Protein AF-A0A7X0T5M2-F1 (afdb_monomer_lite)

Structure (mmCIF, N/CA/C/O backbone):
data_AF-A0A7X0T5M2-F1
#
_entry.id   AF-A0A7X0T5M2-F1
#
loop_
_atom_site.group_PDB
_atom_site.id
_atom_site.type_symbol
_atom_site.label_atom_id
_atom_site.label_alt_id
_atom_site.label_comp_id
_atom_site.label_asym_id
_atom_site.label_entity_id
_atom_site.label_seq_id
_atom_site.pdbx_PDB_ins_code
_atom_site.Cartn_x
_atom_site.Cartn_y
_atom_site.Cartn_z
_atom_site.occupancy
_atom_site.B_iso_or_equiv
_atom_site.auth_seq_id
_atom_site.auth_comp_id
_atom_site.auth_asym_id
_atom_site.auth_atom_id
_atom_site.pdbx_PDB_model_num
ATOM 1 N N . MET A 1 1 ? 13.198 8.003 -10.170 1.00 82.25 1 MET A N 1
ATOM 2 C CA . MET A 1 1 ? 12.114 7.585 -11.098 1.00 82.25 1 MET A CA 1
ATOM 3 C C . MET A 1 1 ? 11.111 8.724 -11.307 1.00 82.25 1 MET A C 1
ATOM 5 O O . MET A 1 1 ? 10.925 9.528 -10.402 1.00 82.25 1 MET A O 1
ATOM 9 N N . ASP A 1 2 ? 10.481 8.811 -12.483 1.00 87.62 2 ASP A N 1
ATOM 10 C CA . ASP A 1 2 ? 9.404 9.772 -12.764 1.00 87.62 2 ASP A CA 1
ATOM 11 C C . ASP A 1 2 ? 8.074 9.308 -12.138 1.00 87.62 2 ASP A C 1
ATOM 13 O O . ASP A 1 2 ? 7.526 8.271 -12.514 1.00 87.62 2 ASP A O 1
ATOM 17 N N . ILE A 1 3 ? 7.550 10.079 -11.180 1.00 90.00 3 ILE A N 1
ATOM 18 C CA . ILE A 1 3 ? 6.297 9.764 -10.478 1.00 90.00 3 ILE A CA 1
ATOM 19 C C . ILE A 1 3 ? 5.070 9.809 -11.398 1.00 90.00 3 ILE A C 1
ATOM 21 O O . ILE A 1 3 ? 4.062 9.176 -11.088 1.00 90.00 3 ILE A O 1
ATOM 25 N N . THR A 1 4 ? 5.141 10.501 -12.542 1.00 92.06 4 THR A N 1
ATOM 26 C CA . THR A 1 4 ? 4.019 10.583 -13.491 1.00 92.06 4 THR A CA 1
ATOM 27 C C . THR A 1 4 ? 3.678 9.219 -14.096 1.00 92.06 4 THR A C 1
ATOM 29 O O . THR A 1 4 ? 2.508 8.937 -14.356 1.00 92.06 4 THR A O 1
ATOM 32 N N . LYS A 1 5 ? 4.659 8.301 -14.191 1.00 94.19 5 LYS A N 1
ATOM 33 C CA . LYS A 1 5 ? 4.420 6.900 -14.584 1.00 94.19 5 LYS A CA 1
ATOM 34 C C . LYS A 1 5 ? 3.410 6.200 -13.654 1.00 94.19 5 LYS A C 1
ATOM 36 O O . LYS A 1 5 ? 2.708 5.294 -14.088 1.00 94.19 5 LYS A O 1
ATOM 41 N N . PHE A 1 6 ? 3.275 6.648 -12.402 1.00 97.12 6 PHE A N 1
ATOM 42 C CA . PHE A 1 6 ? 2.354 6.083 -11.411 1.00 97.12 6 PHE A CA 1
ATOM 43 C C . PHE A 1 6 ? 0.982 6.771 -11.355 1.00 97.12 6 PHE A C 1
ATOM 45 O O . PHE A 1 6 ? 0.169 6.401 -10.512 1.00 97.12 6 PHE A O 1
ATOM 52 N N . GLU A 1 7 ? 0.669 7.749 -12.211 1.00 95.69 7 GLU A N 1
ATOM 53 C CA . GLU A 1 7 ? -0.589 8.512 -12.117 1.00 95.69 7 GLU A CA 1
ATOM 54 C C . GLU A 1 7 ? -1.838 7.628 -12.173 1.00 95.69 7 GLU A C 1
ATOM 56 O O . GLU A 1 7 ? -2.706 7.730 -11.304 1.00 95.69 7 GLU A O 1
ATOM 61 N N . LYS A 1 8 ? -1.905 6.710 -13.145 1.00 95.56 8 LYS A N 1
ATOM 62 C CA . LYS A 1 8 ? -3.027 5.769 -13.286 1.00 95.56 8 LYS A CA 1
ATOM 63 C C . LYS A 1 8 ? -3.145 4.855 -12.063 1.00 95.56 8 LYS A C 1
ATOM 65 O O . LYS A 1 8 ? -4.248 4.648 -11.563 1.00 95.56 8 LYS A O 1
ATOM 70 N N . PHE A 1 9 ? -2.021 4.339 -11.566 1.00 97.69 9 PHE A N 1
ATOM 71 C CA . PHE A 1 9 ? -1.984 3.515 -10.356 1.00 97.69 9 PHE A CA 1
ATOM 72 C C . PHE A 1 9 ? -2.459 4.311 -9.128 1.00 97.69 9 PHE A C 1
ATOM 74 O O . PHE A 1 9 ? -3.344 3.868 -8.403 1.00 97.69 9 PHE A O 1
ATOM 81 N N . SER A 1 10 ? -1.953 5.533 -8.947 1.00 98.00 10 SER A N 1
ATOM 82 C CA . SER A 1 10 ? -2.340 6.448 -7.869 1.00 98.00 10 SER A CA 1
ATOM 83 C C . SER A 1 10 ? -3.834 6.774 -7.906 1.00 98.00 10 SER A C 1
ATOM 85 O O . SER A 1 10 ? -4.499 6.716 -6.876 1.00 98.00 10 SER A O 1
ATOM 87 N N . GLN A 1 11 ? -4.386 7.049 -9.090 1.00 97.69 11 GLN A N 1
ATOM 88 C CA . GLN A 1 11 ? -5.814 7.305 -9.267 1.00 97.69 11 GLN A CA 1
ATOM 89 C C . GLN A 1 11 ? -6.663 6.101 -8.844 1.00 97.69 11 GLN A C 1
ATOM 91 O O . GLN A 1 11 ? -7.661 6.271 -8.144 1.00 97.69 11 GLN A O 1
ATOM 96 N N . GLN A 1 12 ? -6.268 4.889 -9.239 1.00 97.75 12 GLN A N 1
ATOM 97 C CA . GLN A 1 12 ? -6.993 3.689 -8.835 1.00 97.75 12 GLN A CA 1
ATOM 98 C C . GLN A 1 12 ? -6.875 3.423 -7.330 1.00 97.75 12 GLN A C 1
ATOM 100 O O . GLN A 1 12 ? -7.871 3.077 -6.697 1.00 97.75 12 GLN A O 1
ATOM 105 N N . CYS A 1 13 ? -5.708 3.645 -6.724 1.00 98.12 13 CYS A N 1
ATOM 106 C CA . CYS A 1 13 ? -5.570 3.591 -5.270 1.00 98.12 13 CYS A CA 1
ATOM 107 C C . CYS A 1 13 ? -6.532 4.569 -4.584 1.00 98.12 13 CYS A C 1
ATOM 109 O O . CYS A 1 13 ? -7.272 4.156 -3.698 1.00 98.12 13 CYS A O 1
ATOM 111 N N . SER A 1 14 ? -6.602 5.822 -5.034 1.00 97.50 14 SER A N 1
ATOM 112 C CA . SER A 1 14 ? -7.493 6.833 -4.451 1.00 97.50 14 SER A CA 1
ATOM 113 C C . SER A 1 14 ? -8.970 6.411 -4.516 1.00 97.50 14 SER A C 1
ATOM 115 O O . SER A 1 14 ? -9.724 6.590 -3.559 1.00 97.50 14 SER A O 1
ATOM 117 N N . GLU A 1 15 ? -9.384 5.781 -5.620 1.00 97.81 15 GLU A N 1
ATOM 118 C CA . GLU A 1 15 ? -10.769 5.348 -5.834 1.00 97.81 15 GLU A CA 1
ATOM 119 C C . GLU A 1 15 ? -11.147 4.071 -5.058 1.00 97.81 15 GLU A C 1
ATOM 121 O O . GLU A 1 15 ? -12.255 3.972 -4.513 1.00 97.81 15 GLU A O 1
ATOM 126 N N . TYR A 1 16 ? -10.257 3.075 -5.024 1.00 98.25 16 TYR A N 1
ATOM 127 C CA . TYR A 1 16 ? -10.595 1.719 -4.576 1.00 98.25 16 TYR A CA 1
ATOM 128 C C . TYR A 1 16 ? -10.013 1.348 -3.212 1.00 98.25 16 TYR A C 1
ATOM 130 O O . TYR A 1 16 ? -10.634 0.556 -2.498 1.00 98.25 16 TYR A O 1
ATOM 138 N N . LEU A 1 17 ? -8.883 1.936 -2.804 1.00 98.12 17 LEU A N 1
ATOM 139 C CA . LEU A 1 17 ? -8.235 1.598 -1.536 1.00 98.12 17 LEU A CA 1
ATOM 140 C C . LEU A 1 17 ? -9.152 1.805 -0.322 1.00 98.12 17 LEU A C 1
ATOM 142 O O . LEU A 1 17 ? -9.239 0.877 0.481 1.00 98.12 17 LEU A O 1
ATOM 146 N N . PRO A 1 18 ? -9.905 2.919 -0.183 1.00 98.12 18 PRO A N 1
ATOM 147 C CA . PRO A 1 18 ? -10.787 3.099 0.970 1.00 98.12 18 PRO A CA 1
ATOM 148 C C . PRO A 1 18 ? -11.804 1.962 1.138 1.00 98.12 18 PRO A C 1
ATOM 150 O O . PRO A 1 18 ? -12.103 1.566 2.260 1.00 98.12 18 PRO A O 1
ATOM 153 N N . LYS A 1 19 ? -12.302 1.395 0.030 1.00 97.62 19 LYS A N 1
ATOM 154 C CA . LYS A 1 19 ? -13.272 0.290 0.059 1.00 97.62 19 LYS A CA 1
ATOM 155 C C . LYS A 1 19 ? -12.639 -1.034 0.479 1.00 97.62 19 LYS A C 1
ATOM 157 O O . LYS A 1 19 ? -13.310 -1.834 1.120 1.00 97.62 19 LYS A O 1
ATOM 162 N N . GLU A 1 20 ? -11.382 -1.292 0.122 1.00 97.88 20 GLU A N 1
ATOM 163 C CA . GLU A 1 20 ? -10.685 -2.494 0.600 1.00 97.88 20 GLU A CA 1
ATOM 164 C C . GLU A 1 20 ? -10.289 -2.364 2.070 1.00 97.88 20 GLU A C 1
ATOM 166 O O . GLU A 1 20 ? -10.498 -3.302 2.837 1.00 97.88 20 GLU A O 1
ATOM 171 N N . ILE A 1 21 ? -9.814 -1.186 2.491 1.00 98.06 21 ILE A N 1
ATOM 172 C CA . ILE A 1 21 ? -9.546 -0.910 3.908 1.00 98.06 21 ILE A CA 1
ATOM 173 C C . ILE A 1 21 ? -10.830 -1.051 4.728 1.00 98.06 21 ILE A C 1
ATOM 175 O O . ILE A 1 21 ? -10.809 -1.674 5.781 1.00 98.06 21 ILE A O 1
ATOM 179 N N . GLU A 1 22 ? -11.968 -0.565 4.230 1.00 97.75 22 GLU A N 1
ATOM 180 C CA . GLU A 1 22 ? -13.261 -0.741 4.894 1.00 97.75 22 GLU A CA 1
ATOM 181 C C . GLU A 1 22 ? -13.603 -2.213 5.172 1.00 97.75 22 GLU A C 1
ATOM 183 O O . GLU A 1 22 ? -14.091 -2.526 6.258 1.00 97.75 22 GLU A O 1
ATOM 188 N N . LYS A 1 23 ? -13.334 -3.124 4.228 1.00 97.62 23 LYS A N 1
ATOM 189 C CA . LYS A 1 23 ? -13.567 -4.563 4.440 1.00 97.62 23 LYS A CA 1
ATOM 190 C C . LYS A 1 23 ? -12.691 -5.098 5.570 1.00 97.62 23 LYS A C 1
ATOM 192 O O . LYS A 1 23 ? -13.206 -5.763 6.462 1.00 97.62 23 LYS A O 1
ATOM 197 N N . ILE A 1 24 ? -11.405 -4.742 5.562 1.00 97.88 24 ILE A N 1
ATOM 198 C CA . ILE A 1 24 ? -10.445 -5.146 6.598 1.00 97.88 24 ILE A CA 1
ATOM 199 C C . ILE A 1 24 ? -10.885 -4.624 7.974 1.00 97.88 24 ILE A C 1
ATOM 201 O O . ILE A 1 24 ? -10.925 -5.380 8.941 1.00 97.88 24 ILE A O 1
ATOM 205 N N . LEU A 1 25 ? -11.283 -3.352 8.064 1.00 97.25 25 LEU A N 1
ATOM 206 C CA . LEU A 1 25 ? -11.746 -2.746 9.316 1.00 97.25 25 LEU A CA 1
ATOM 207 C C . LEU A 1 25 ? -13.047 -3.369 9.827 1.00 97.25 25 LEU A C 1
ATOM 209 O O . LEU A 1 25 ? -13.220 -3.524 11.033 1.00 97.25 25 LEU A O 1
ATOM 213 N N . ASN A 1 26 ? -13.964 -3.738 8.932 1.00 96.69 26 ASN A N 1
ATOM 214 C CA . ASN A 1 26 ? -15.186 -4.431 9.319 1.00 96.69 26 ASN A CA 1
ATOM 215 C C . ASN A 1 26 ? -14.900 -5.820 9.910 1.00 96.69 26 ASN A C 1
ATOM 217 O O . ASN A 1 26 ? -15.564 -6.212 10.872 1.00 96.69 26 ASN A O 1
ATOM 221 N N . ASP A 1 27 ? -13.922 -6.539 9.360 1.00 95.38 27 ASP A N 1
ATOM 222 C CA . ASP A 1 27 ? -13.486 -7.836 9.885 1.00 95.38 27 ASP A CA 1
ATOM 223 C C . ASP A 1 27 ? -12.752 -7.681 11.229 1.00 95.38 27 ASP A C 1
ATOM 225 O O . ASP A 1 27 ? -12.909 -8.516 12.11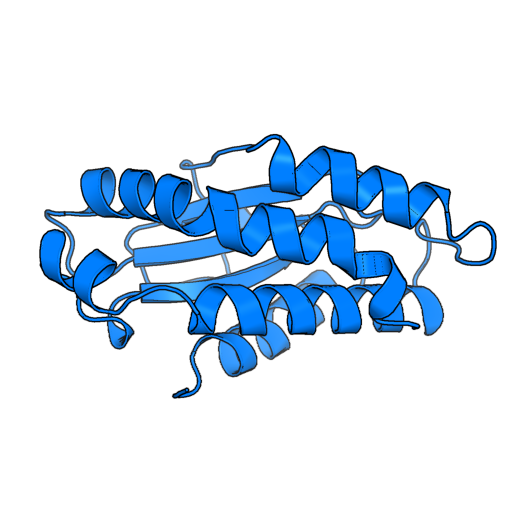7 1.00 95.38 27 ASP A O 1
ATOM 229 N N . ALA A 1 28 ? -12.031 -6.570 11.414 1.00 94.88 28 ALA A N 1
ATOM 230 C CA . ALA A 1 28 ? -11.286 -6.238 12.628 1.00 94.88 28 ALA A CA 1
ATOM 231 C C . ALA A 1 28 ? -12.092 -5.463 13.692 1.00 94.88 28 ALA A C 1
ATOM 233 O O . ALA A 1 28 ? -11.531 -5.082 14.709 1.00 94.88 28 ALA A O 1
ATOM 234 N N . LYS A 1 29 ? -13.386 -5.180 13.496 1.00 92.62 29 LYS A N 1
ATOM 235 C CA . LYS A 1 29 ? -14.154 -4.202 14.311 1.00 92.62 29 LYS A CA 1
ATOM 236 C C . LYS A 1 29 ? -14.215 -4.469 15.825 1.00 92.62 29 LYS A C 1
ATOM 238 O O . LYS A 1 29 ? -14.546 -3.565 16.589 1.00 92.62 29 LYS A O 1
ATOM 243 N N . ASP A 1 30 ? -13.975 -5.711 16.243 1.00 94.44 30 ASP A N 1
ATOM 244 C CA . ASP A 1 30 ? -13.972 -6.130 17.651 1.00 94.44 30 ASP A CA 1
ATOM 245 C C . ASP A 1 30 ? -12.548 -6.142 18.254 1.00 94.44 30 ASP A C 1
ATOM 247 O O . ASP A 1 30 ? -12.366 -6.410 19.444 1.00 94.44 30 ASP A O 1
ATOM 251 N N . GLU A 1 31 ? -11.540 -5.814 17.444 1.00 95.75 31 GLU A N 1
ATOM 252 C CA . GLU A 1 31 ? -10.129 -5.753 17.810 1.00 95.75 31 GLU A CA 1
ATOM 253 C C . GLU A 1 31 ? -9.714 -4.341 18.233 1.00 95.75 31 GLU A C 1
ATOM 255 O O . GLU A 1 31 ? -10.357 -3.339 17.928 1.00 95.75 31 GLU A O 1
ATOM 260 N N . LYS A 1 32 ? -8.606 -4.248 18.975 1.00 93.00 32 LYS A N 1
ATOM 261 C CA . LYS A 1 32 ? -8.079 -2.958 19.462 1.00 93.00 32 LYS A CA 1
ATOM 262 C C . LYS A 1 32 ? -7.101 -2.303 18.500 1.00 93.00 32 LYS A C 1
ATOM 264 O O . LYS A 1 32 ? -6.884 -1.099 18.577 1.00 93.00 32 LYS A O 1
ATOM 269 N N . THR A 1 33 ? -6.455 -3.107 17.670 1.00 95.19 33 THR A N 1
ATOM 270 C CA . THR A 1 33 ? -5.401 -2.689 16.752 1.00 95.19 33 THR A CA 1
ATOM 271 C C . THR A 1 33 ? -5.493 -3.508 15.480 1.00 95.19 33 THR A C 1
ATOM 273 O O . THR A 1 33 ? -5.986 -4.633 15.501 1.00 95.19 33 THR A O 1
ATOM 276 N N . CYS A 1 34 ? -4.999 -2.953 14.382 1.00 96.75 34 CYS A N 1
ATOM 277 C CA . CYS A 1 34 ? -4.877 -3.670 13.121 1.00 96.75 34 CYS A CA 1
ATOM 278 C C . CYS A 1 34 ? -3.609 -3.200 12.415 1.00 96.75 34 CYS A C 1
ATOM 280 O O . CYS A 1 34 ? -3.363 -1.998 12.331 1.00 96.75 34 CYS A O 1
ATOM 282 N N . ALA A 1 35 ? -2.814 -4.118 11.885 1.00 97.81 35 ALA A N 1
ATOM 283 C CA . ALA A 1 35 ? -1.728 -3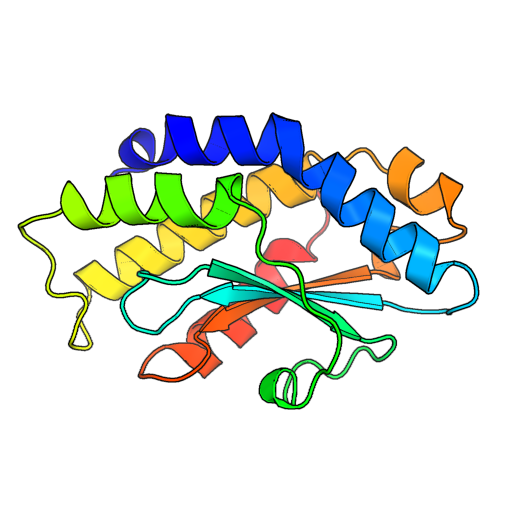.786 10.978 1.00 97.81 35 ALA A CA 1
ATOM 284 C C . ALA A 1 35 ? -2.108 -4.194 9.555 1.00 97.81 35 ALA A C 1
ATOM 286 O O . ALA A 1 35 ? -2.631 -5.283 9.353 1.00 97.81 35 ALA A O 1
ATOM 287 N N . ILE A 1 36 ? -1.873 -3.318 8.578 1.00 98.38 36 ILE A N 1
ATOM 288 C CA . ILE A 1 36 ? -2.219 -3.527 7.168 1.00 98.38 36 ILE A CA 1
ATOM 289 C C . ILE A 1 36 ? -0.958 -3.338 6.323 1.00 98.38 36 ILE A C 1
ATOM 291 O O . ILE A 1 36 ? -0.394 -2.244 6.247 1.00 98.38 36 ILE A O 1
ATOM 295 N N . GLY A 1 37 ? -0.529 -4.423 5.689 1.00 98.12 37 GLY A N 1
ATOM 296 C CA . GLY A 1 37 ? 0.653 -4.500 4.846 1.00 98.12 37 GLY A CA 1
ATOM 297 C C . GLY A 1 37 ? 0.312 -4.478 3.364 1.00 98.12 37 GLY A C 1
ATOM 298 O O . GLY A 1 37 ? -0.551 -5.224 2.909 1.00 98.12 37 GLY A O 1
ATOM 299 N N . PHE A 1 38 ? 1.034 -3.666 2.603 1.00 98.50 38 PHE A N 1
ATOM 300 C CA . PHE A 1 38 ? 1.065 -3.677 1.145 1.00 98.50 38 PHE A CA 1
ATOM 301 C C . PHE A 1 38 ? 2.270 -4.512 0.701 1.00 98.50 38 PHE A C 1
ATOM 303 O O . PHE A 1 38 ? 3.408 -4.047 0.769 1.00 98.50 38 PHE A O 1
ATOM 310 N N . ILE A 1 39 ? 2.037 -5.751 0.271 1.00 98.00 39 ILE A N 1
ATOM 311 C CA . ILE A 1 39 ? 3.100 -6.730 0.033 1.00 98.00 39 ILE A CA 1
ATOM 312 C C . ILE A 1 39 ? 3.260 -7.007 -1.455 1.00 98.00 39 ILE A C 1
ATOM 314 O O . ILE A 1 39 ? 2.343 -7.512 -2.104 1.00 98.00 39 ILE A O 1
ATOM 318 N N . THR A 1 40 ? 4.434 -6.689 -1.992 1.00 97.19 40 THR A N 1
ATOM 319 C CA . THR A 1 40 ? 4.783 -6.951 -3.392 1.00 97.19 40 THR A CA 1
ATOM 320 C C . THR A 1 40 ? 5.754 -8.123 -3.520 1.00 97.19 40 THR A C 1
ATOM 322 O O . THR A 1 40 ? 6.414 -8.483 -2.550 1.00 97.19 40 THR A O 1
ATOM 325 N N . THR A 1 41 ? 5.846 -8.762 -4.682 1.00 96.06 41 THR A N 1
ATOM 326 C CA . THR A 1 41 ? 6.966 -9.673 -4.968 1.00 96.06 41 THR A CA 1
ATOM 327 C C . THR A 1 41 ? 8.247 -8.871 -5.190 1.00 96.06 41 THR A C 1
ATOM 329 O O . THR A 1 41 ? 8.194 -7.680 -5.488 1.00 96.06 41 THR A O 1
ATOM 332 N N . ASP A 1 42 ? 9.411 -9.508 -5.059 1.00 94.00 42 ASP A N 1
ATOM 333 C CA . ASP A 1 42 ? 10.702 -8.829 -5.256 1.00 94.00 42 ASP A CA 1
ATOM 334 C C . ASP A 1 42 ? 10.836 -8.158 -6.642 1.00 94.00 42 ASP A C 1
ATOM 336 O O . ASP A 1 42 ? 11.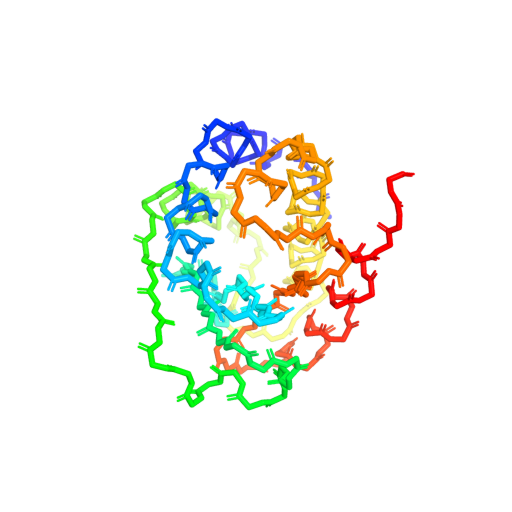469 -7.114 -6.770 1.00 94.00 42 ASP A O 1
ATOM 340 N N . ASP A 1 43 ? 10.193 -8.713 -7.667 1.00 94.62 43 ASP A N 1
ATOM 341 C CA . ASP A 1 43 ? 10.182 -8.217 -9.048 1.00 94.62 43 ASP A CA 1
ATOM 342 C C . ASP A 1 43 ? 8.978 -7.315 -9.387 1.00 94.62 43 ASP A C 1
ATOM 344 O O . ASP A 1 43 ? 8.823 -6.906 -10.535 1.00 94.62 43 ASP A O 1
ATOM 348 N N . PHE A 1 44 ? 8.122 -7.000 -8.408 1.00 95.69 44 PHE A N 1
ATOM 349 C CA . PHE A 1 44 ? 6.889 -6.218 -8.562 1.00 95.69 44 PHE A CA 1
ATOM 350 C C . PHE A 1 44 ? 5.799 -6.834 -9.471 1.00 95.69 44 PHE A C 1
ATOM 352 O O . PHE A 1 44 ? 4.792 -6.180 -9.750 1.00 95.69 44 PHE A O 1
ATOM 359 N N . TYR A 1 45 ? 5.917 -8.114 -9.855 1.00 94.75 45 TYR A N 1
ATOM 360 C CA . TYR A 1 45 ? 4.885 -8.881 -10.581 1.00 94.75 45 TYR A CA 1
ATOM 361 C C . TYR A 1 45 ? 3.836 -9.546 -9.675 1.00 94.75 45 TYR A C 1
ATOM 363 O O . TYR A 1 45 ? 3.079 -10.426 -10.093 1.00 94.75 45 TYR A O 1
ATOM 371 N N . GLY A 1 46 ? 3.739 -9.108 -8.429 1.00 95.12 46 GLY A N 1
ATOM 372 C CA . GLY A 1 46 ? 2.669 -9.448 -7.512 1.00 95.12 46 GLY A CA 1
ATOM 373 C C . GLY A 1 46 ? 2.475 -8.305 -6.537 1.00 95.12 46 GLY A C 1
ATOM 374 O O . GLY A 1 46 ? 3.445 -7.676 -6.113 1.00 95.12 46 GLY A O 1
ATOM 375 N N . PHE A 1 47 ? 1.222 -8.010 -6.191 1.00 97.50 47 PHE A N 1
ATOM 376 C CA . PHE A 1 47 ? 0.923 -6.997 -5.189 1.00 97.50 47 PHE A CA 1
ATOM 377 C C . PHE A 1 47 ? -0.408 -7.278 -4.492 1.00 97.50 47 PHE A C 1
ATOM 379 O O . PHE A 1 47 ? -1.442 -7.425 -5.146 1.00 97.50 47 PHE A O 1
ATOM 386 N N . TYR A 1 48 ? -0.382 -7.384 -3.166 1.00 97.44 48 TYR A N 1
ATOM 387 C CA . TYR A 1 48 ? -1.544 -7.730 -2.357 1.00 97.44 48 TYR A CA 1
ATOM 388 C C . TYR A 1 48 ? -1.541 -7.007 -1.006 1.00 97.44 48 TYR A C 1
ATOM 390 O O . TYR A 1 48 ? -0.542 -6.430 -0.585 1.00 97.44 48 TYR A O 1
ATOM 398 N N . LEU A 1 49 ? -2.690 -7.031 -0.337 1.00 98.25 49 LEU A N 1
ATOM 399 C CA . LEU A 1 49 ? -2.857 -6.592 1.041 1.00 98.25 49 LEU A CA 1
ATOM 400 C C . LEU A 1 49 ? -2.774 -7.798 1.973 1.00 98.25 49 LEU A C 1
ATOM 402 O O . LEU A 1 49 ? -3.369 -8.833 1.681 1.00 98.25 49 LEU A O 1
ATOM 406 N N . ALA A 1 50 ? -2.106 -7.641 3.106 1.00 97.56 50 ALA A N 1
ATOM 407 C CA . ALA A 1 50 ? -2.117 -8.581 4.223 1.00 97.56 50 ALA A CA 1
ATOM 408 C C . ALA A 1 50 ? -2.472 -7.834 5.509 1.00 97.56 50 ALA A C 1
ATOM 410 O O . ALA A 1 50 ? -2.187 -6.641 5.619 1.00 97.56 50 ALA A O 1
ATOM 411 N N . TRP A 1 51 ? -3.090 -8.501 6.481 1.00 98.00 51 TRP A N 1
ATOM 412 C CA . TRP A 1 51 ? -3.341 -7.876 7.780 1.00 98.00 51 TRP A CA 1
ATOM 413 C C . TRP A 1 51 ? -3.352 -8.867 8.936 1.00 98.00 51 TRP A C 1
ATOM 415 O O . TRP A 1 51 ? -3.632 -10.058 8.776 1.00 98.00 51 TRP A O 1
ATOM 425 N N . ASP A 1 52 ? -3.099 -8.330 10.119 1.00 97.12 52 ASP A N 1
ATOM 426 C CA . ASP A 1 52 ? -3.246 -9.016 11.393 1.00 97.12 52 ASP A CA 1
ATOM 427 C C . ASP A 1 52 ? -3.726 -8.026 12.463 1.00 97.12 52 ASP A C 1
ATOM 429 O O . ASP A 1 52 ? -3.731 -6.808 12.263 1.00 97.12 52 ASP A O 1
ATOM 433 N N . TYR A 1 53 ? -4.166 -8.555 13.599 1.00 94.94 53 TYR A N 1
ATOM 434 C CA . TYR A 1 53 ? -4.695 -7.762 14.708 1.00 94.94 53 TYR A CA 1
ATOM 435 C C . TYR A 1 53 ? -3.611 -7.362 15.720 1.00 94.94 53 TYR A C 1
ATOM 437 O O . TYR A 1 53 ? -3.871 -6.600 16.655 1.00 94.94 53 TYR A O 1
ATOM 445 N N . SER A 1 54 ? -2.374 -7.831 15.526 1.00 89.25 54 SER A N 1
ATOM 446 C CA . SER A 1 54 ? -1.194 -7.333 16.228 1.00 89.25 54 SER A CA 1
ATOM 447 C C . SER A 1 54 ? -0.595 -6.096 15.540 1.00 89.25 54 SER A C 1
ATOM 449 O O . SER A 1 54 ? -0.942 -5.741 14.416 1.00 89.25 54 SER A O 1
ATOM 451 N N . LYS A 1 55 ? 0.326 -5.419 16.235 1.00 83.50 55 LYS A N 1
ATOM 452 C CA . LYS A 1 55 ? 1.205 -4.392 15.645 1.00 83.50 55 LYS A CA 1
ATOM 453 C C . LYS A 1 55 ? 2.603 -4.942 15.322 1.00 83.50 55 LYS A C 1
ATOM 455 O O . LYS A 1 55 ? 3.513 -4.157 15.078 1.00 83.50 55 LYS A O 1
ATOM 460 N N . ASP A 1 56 ? 2.792 -6.264 15.360 1.00 91.25 56 ASP A N 1
ATOM 461 C CA . ASP A 1 56 ? 4.082 -6.884 15.049 1.00 91.25 56 ASP A CA 1
ATOM 462 C C . ASP A 1 56 ? 4.180 -7.190 13.554 1.00 91.25 56 ASP A C 1
ATOM 464 O O . ASP A 1 56 ? 3.697 -8.210 13.065 1.00 91.25 56 ASP A O 1
ATOM 468 N N . ILE A 1 57 ? 4.793 -6.265 12.820 1.00 95.06 57 ILE A N 1
ATOM 469 C CA . ILE A 1 57 ? 4.922 -6.347 11.364 1.00 95.06 57 ILE A CA 1
ATOM 470 C C . ILE A 1 57 ? 6.153 -7.134 10.915 1.00 95.06 57 ILE A C 1
ATOM 472 O O . ILE A 1 57 ? 6.316 -7.329 9.718 1.00 95.06 57 ILE A O 1
ATOM 476 N N . TYR A 1 58 ? 7.038 -7.573 11.816 1.00 92.50 58 TYR A N 1
AT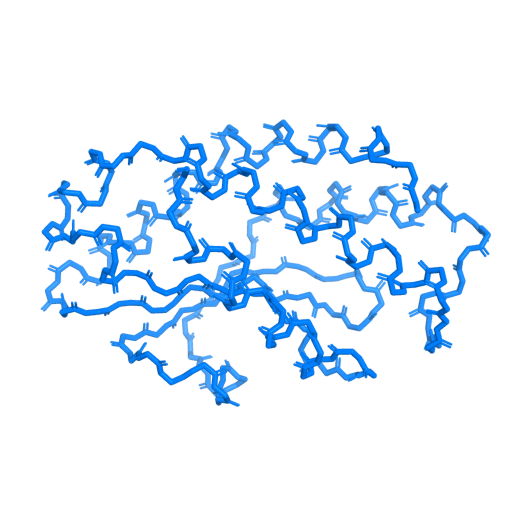OM 477 C CA . TYR A 1 58 ? 8.284 -8.246 11.419 1.00 92.50 58 TYR A CA 1
ATOM 478 C C . TYR A 1 58 ? 8.068 -9.707 11.014 1.00 92.50 58 TYR A C 1
ATOM 480 O O . TYR A 1 58 ? 8.904 -10.274 10.313 1.00 92.50 58 TYR A O 1
ATOM 488 N N . GLU A 1 59 ? 6.926 -10.286 11.388 1.00 90.94 59 GLU A N 1
ATOM 489 C CA . GLU A 1 59 ? 6.499 -11.640 11.016 1.00 90.94 59 GLU A CA 1
ATOM 490 C C . GLU A 1 59 ? 5.302 -11.624 10.048 1.00 90.94 59 GLU A C 1
ATOM 492 O O . GLU A 1 59 ? 4.506 -12.562 10.000 1.00 90.94 59 GLU A O 1
ATOM 497 N N . PHE A 1 60 ? 5.160 -10.563 9.239 1.00 92.75 60 PHE A N 1
ATOM 498 C CA . PHE A 1 60 ? 4.022 -10.410 8.320 1.00 92.75 60 PHE A CA 1
ATOM 499 C C . PHE A 1 60 ? 3.858 -11.565 7.317 1.00 92.75 60 PHE A C 1
ATOM 501 O O . PHE A 1 60 ? 2.768 -11.790 6.795 1.00 92.75 60 PHE A O 1
ATOM 508 N N . PHE A 1 61 ? 4.933 -12.302 7.032 1.00 90.06 61 PHE A N 1
ATOM 509 C CA . PHE A 1 61 ? 4.931 -13.456 6.132 1.00 90.06 61 PHE A CA 1
ATOM 510 C C . PHE A 1 61 ? 4.194 -14.681 6.705 1.00 90.06 61 PHE A C 1
ATOM 512 O O . PHE A 1 61 ? 3.838 -15.575 5.941 1.00 90.06 61 PHE A O 1
ATOM 519 N N . GLU A 1 62 ? 3.920 -14.717 8.013 1.00 92.06 62 GLU A N 1
ATOM 520 C CA . GLU A 1 62 ? 3.114 -15.764 8.665 1.00 92.06 62 GLU A CA 1
ATOM 521 C C . GLU A 1 62 ? 1.615 -15.414 8.720 1.00 92.06 62 GLU A C 1
ATOM 523 O O . GLU A 1 62 ? 0.785 -16.215 9.169 1.00 92.06 62 GLU A O 1
ATOM 528 N N . TRP A 1 63 ? 1.236 -14.204 8.294 1.00 94.81 63 TRP A N 1
ATOM 529 C CA . TRP A 1 63 ? -0.141 -13.739 8.398 1.00 94.81 63 TRP A CA 1
ATOM 530 C C . TRP A 1 63 ? -1.069 -14.503 7.459 1.00 94.81 63 TRP A C 1
ATOM 532 O O . TRP A 1 63 ? -0.766 -14.771 6.297 1.00 94.81 63 TRP A O 1
ATOM 542 N N . LYS A 1 64 ? -2.250 -14.845 7.979 1.00 94.31 64 LYS A N 1
ATOM 543 C CA . LYS A 1 64 ? -3.233 -15.664 7.257 1.00 94.31 64 LYS A CA 1
ATOM 544 C C . LYS A 1 64 ? -4.220 -14.842 6.449 1.00 94.31 64 LYS A C 1
ATOM 546 O O . LYS A 1 64 ? -4.816 -15.370 5.512 1.00 94.31 64 LYS A O 1
ATOM 551 N N . ASN A 1 65 ? -4.434 -13.589 6.836 1.00 96.56 65 ASN A N 1
ATOM 552 C CA . ASN A 1 65 ? -5.378 -12.737 6.142 1.00 96.56 65 ASN A CA 1
ATOM 553 C C . ASN A 1 65 ? -4.688 -12.048 4.971 1.00 96.56 65 ASN A C 1
ATOM 555 O O . ASN A 1 65 ? -3.622 -11.450 5.128 1.00 96.56 65 ASN A O 1
ATOM 559 N N . GLY A 1 66 ? -5.325 -12.104 3.806 1.00 95.69 66 GLY A N 1
ATOM 560 C CA . GLY A 1 66 ? -4.826 -11.439 2.618 1.00 95.69 66 GLY A CA 1
ATOM 561 C C . GLY A 1 66 ? -5.904 -11.226 1.567 1.00 95.69 66 GLY A C 1
ATOM 562 O O . GLY A 1 66 ? -6.868 -11.985 1.466 1.00 95.69 66 GLY A O 1
ATOM 563 N N . LEU A 1 67 ? -5.733 -10.167 0.783 1.00 96.25 67 LEU A N 1
ATOM 564 C CA . LEU A 1 67 ? -6.592 -9.794 -0.334 1.00 96.25 67 LEU A CA 1
ATOM 565 C C . LEU A 1 67 ? -5.713 -9.348 -1.498 1.00 96.25 67 LEU A C 1
ATOM 567 O O . LEU A 1 67 ? -4.806 -8.543 -1.318 1.00 96.25 67 LEU A O 1
ATOM 571 N N . SER A 1 68 ? -6.011 -9.812 -2.707 1.00 95.88 68 SER A N 1
ATOM 572 C CA . SER A 1 68 ? -5.271 -9.440 -3.922 1.00 95.88 68 SER A CA 1
ATOM 573 C C . SER A 1 68 ? -6.153 -8.587 -4.838 1.00 95.88 68 SER A C 1
ATOM 575 O O . SER A 1 68 ? -6.677 -9.092 -5.835 1.00 95.88 68 SER A O 1
ATOM 577 N N . PRO A 1 69 ? -6.409 -7.312 -4.494 1.00 95.31 69 PRO A N 1
ATOM 578 C CA . PRO A 1 69 ? -7.274 -6.471 -5.303 1.00 95.31 69 PRO A CA 1
ATOM 579 C C . PRO A 1 69 ? -6.600 -6.126 -6.638 1.00 95.31 69 PRO A C 1
ATOM 581 O O . PRO A 1 69 ? -5.435 -5.733 -6.693 1.00 95.31 69 PRO A O 1
ATOM 584 N N . ALA A 1 70 ? -7.361 -6.221 -7.730 1.00 96.06 70 ALA A N 1
ATOM 585 C CA . ALA A 1 70 ? -6.833 -6.050 -9.085 1.00 96.06 70 ALA A CA 1
ATOM 586 C C . ALA A 1 70 ? -6.189 -4.673 -9.336 1.00 96.06 70 ALA A C 1
ATOM 588 O O . ALA A 1 70 ? -5.266 -4.580 -10.142 1.00 96.06 70 ALA A O 1
ATOM 589 N N . PHE A 1 71 ? -6.645 -3.626 -8.635 1.00 96.50 71 PHE A N 1
ATOM 590 C CA . PHE A 1 71 ? -6.100 -2.273 -8.777 1.00 96.50 71 PHE A CA 1
ATOM 591 C C . PHE A 1 71 ? -4.684 -2.116 -8.207 1.00 96.50 71 PHE A C 1
ATOM 593 O O . PHE A 1 71 ? -3.985 -1.183 -8.589 1.00 96.50 71 PHE A O 1
ATOM 600 N N . LEU A 1 72 ? -4.254 -3.006 -7.304 1.00 97.12 72 LEU A N 1
ATOM 601 C CA . LEU A 1 72 ? -2.866 -3.028 -6.845 1.00 97.12 72 LEU A CA 1
ATOM 602 C C . LEU A 1 72 ? -1.973 -3.750 -7.853 1.00 97.12 72 LEU A C 1
ATOM 604 O O . LEU A 1 72 ? -0.867 -3.304 -8.127 1.00 97.12 72 LEU A O 1
ATOM 608 N N . TYR A 1 73 ? -2.457 -4.855 -8.416 1.00 94.81 73 TYR A N 1
ATOM 609 C CA . TYR A 1 73 ? -1.633 -5.731 -9.236 1.00 94.81 73 TYR A CA 1
ATOM 610 C C . TYR A 1 73 ? -1.431 -5.223 -10.670 1.00 94.81 73 TYR A C 1
ATOM 612 O O . TYR A 1 73 ? -0.327 -4.824 -11.032 1.00 94.81 73 TYR A O 1
ATOM 620 N N . GLN A 1 74 ? -2.483 -5.229 -11.496 1.00 95.12 74 GLN A N 1
ATOM 621 C CA . GLN A 1 74 ? -2.324 -5.023 -12.940 1.00 95.12 74 GLN A CA 1
ATOM 622 C C . GLN A 1 74 ? -1.706 -3.659 -13.288 1.00 95.12 74 GLN A C 1
ATOM 624 O O . GLN A 1 74 ? -0.789 -3.629 -14.102 1.00 95.12 74 GLN A O 1
ATOM 629 N N . PRO A 1 75 ? -2.118 -2.530 -12.679 1.00 96.12 75 PRO A N 1
ATOM 630 C CA . PRO A 1 75 ? -1.516 -1.251 -13.030 1.00 96.12 75 PRO A CA 1
ATOM 631 C C . PRO A 1 75 ? -0.069 -1.122 -12.556 1.00 96.12 75 PRO A C 1
ATOM 633 O O . PRO A 1 75 ? 0.658 -0.330 -13.138 1.00 96.12 75 PRO A O 1
ATOM 636 N N . LEU A 1 76 ? 0.364 -1.866 -11.529 1.00 96.62 76 LEU A N 1
ATOM 637 C CA . LEU A 1 76 ? 1.778 -1.904 -11.158 1.00 96.62 76 LEU A CA 1
ATOM 638 C C . LEU A 1 76 ? 2.590 -2.653 -12.221 1.00 96.62 76 LEU A C 1
ATOM 640 O O . LEU A 1 76 ? 3.617 -2.139 -12.657 1.00 96.62 76 LEU A O 1
ATOM 644 N N . VAL A 1 77 ? 2.091 -3.804 -12.687 1.00 95.75 77 VAL A N 1
ATOM 645 C CA . VAL A 1 77 ? 2.704 -4.562 -13.792 1.00 95.75 77 VAL A CA 1
ATOM 646 C C . VAL A 1 77 ? 2.799 -3.715 -15.056 1.00 95.75 77 VAL A C 1
ATOM 648 O O . VAL A 1 77 ? 3.872 -3.646 -15.641 1.00 95.75 77 VAL A O 1
ATOM 651 N N . ASP A 1 78 ? 1.733 -2.995 -15.424 1.00 96.25 78 ASP A N 1
ATOM 652 C CA . ASP A 1 78 ? 1.744 -2.084 -16.578 1.00 96.25 78 ASP A CA 1
ATOM 653 C C . ASP A 1 78 ? 2.909 -1.064 -16.485 1.00 96.25 78 ASP A C 1
ATOM 655 O O . ASP A 1 78 ? 3.502 -0.692 -17.497 1.00 96.25 78 ASP A O 1
ATOM 659 N N . ILE A 1 79 ? 3.247 -0.594 -15.274 1.00 96.81 79 ILE A N 1
ATOM 660 C CA . ILE A 1 79 ? 4.358 0.348 -15.053 1.00 96.81 79 ILE A CA 1
ATOM 661 C C . ILE A 1 79 ? 5.703 -0.374 -15.155 1.00 96.81 79 ILE A C 1
ATOM 663 O O . ILE A 1 79 ? 6.604 0.148 -15.814 1.00 96.81 79 ILE A O 1
ATOM 667 N N . VAL A 1 80 ? 5.840 -1.549 -14.534 1.00 96.38 80 VAL A N 1
ATOM 668 C CA . VAL A 1 80 ? 7.047 -2.393 -14.604 1.00 96.38 80 VAL A CA 1
ATOM 669 C C . VAL A 1 80 ? 7.394 -2.703 -16.062 1.00 96.38 80 VAL A C 1
ATOM 671 O O . VAL A 1 80 ? 8.515 -2.444 -16.487 1.00 96.38 80 VAL A O 1
ATOM 674 N N . GLU A 1 81 ? 6.412 -3.143 -16.852 1.00 95.06 81 GLU A N 1
ATOM 675 C CA . GLU A 1 81 ? 6.559 -3.440 -18.285 1.00 95.06 81 GLU A CA 1
ATOM 676 C C . GLU A 1 81 ? 6.869 -2.200 -19.138 1.00 95.06 81 GLU A C 1
ATOM 678 O O . GLU A 1 81 ? 7.365 -2.327 -20.249 1.00 95.06 81 GLU A O 1
ATOM 683 N N . SER A 1 82 ? 6.595 -0.990 -18.640 1.00 94.88 82 SER A N 1
ATOM 684 C CA . SER A 1 82 ? 6.944 0.264 -19.326 1.00 94.88 82 SER A CA 1
ATOM 685 C C . SER A 1 82 ? 8.343 0.798 -18.982 1.00 94.88 82 SER A C 1
ATOM 687 O O . SER A 1 82 ? 8.738 1.862 -19.469 1.00 94.88 82 SER A O 1
ATOM 689 N N . CYS A 1 83 ? 9.069 0.116 -18.094 1.00 93.81 83 CYS A N 1
ATOM 690 C CA . CYS A 1 83 ? 10.408 0.487 -17.638 1.00 93.81 83 CYS A CA 1
ATOM 691 C C . CYS A 1 83 ? 11.442 -0.527 -18.148 1.00 93.81 83 CYS A C 1
ATOM 693 O O . CYS A 1 83 ? 12.130 -1.164 -17.351 1.00 93.81 83 CYS A O 1
ATOM 695 N N . ASP A 1 84 ? 11.551 -0.661 -19.475 1.00 89.38 84 ASP A N 1
ATOM 696 C CA . ASP A 1 84 ? 12.469 -1.586 -20.164 1.00 89.38 84 ASP A CA 1
ATOM 697 C C . ASP A 1 84 ? 13.943 -1.425 -19.735 1.00 89.38 84 ASP A C 1
ATOM 699 O O . ASP A 1 84 ? 14.761 -2.327 -19.909 1.00 89.38 84 ASP A O 1
ATOM 703 N N . GLU A 1 85 ? 14.299 -0.254 -19.203 1.00 91.75 85 GLU A N 1
ATOM 704 C CA . GLU A 1 85 ? 15.638 0.089 -18.736 1.00 91.75 85 GLU A CA 1
ATOM 705 C C . GLU A 1 85 ? 16.005 -0.475 -17.354 1.00 91.75 85 GLU A C 1
ATOM 707 O O . GLU A 1 85 ? 17.182 -0.443 -16.990 1.00 91.75 85 GLU A O 1
ATOM 712 N N . ILE A 1 86 ? 15.034 -0.968 -16.578 1.00 94.12 86 ILE A N 1
ATOM 713 C CA . ILE A 1 86 ? 15.247 -1.415 -15.195 1.00 94.12 86 ILE A CA 1
ATOM 714 C C . ILE A 1 86 ? 15.260 -2.939 -15.126 1.00 94.12 86 ILE A C 1
ATOM 716 O O . ILE A 1 86 ? 14.281 -3.605 -15.457 1.00 94.12 86 ILE A O 1
ATOM 720 N N . ASP A 1 87 ? 16.352 -3.496 -14.605 1.00 94.25 87 ASP A N 1
ATOM 721 C CA . ASP A 1 87 ? 16.377 -4.892 -14.177 1.00 94.25 87 ASP A CA 1
ATOM 722 C C . ASP A 1 87 ? 15.710 -5.027 -12.800 1.00 94.25 87 ASP A C 1
ATOM 724 O O . ASP A 1 87 ? 16.273 -4.632 -11.775 1.00 94.25 87 ASP A O 1
ATOM 728 N N . PHE A 1 88 ? 14.497 -5.583 -12.783 1.00 94.75 88 PHE A N 1
ATOM 729 C CA . PHE A 1 88 ? 13.749 -5.860 -11.556 1.00 94.75 88 PHE A CA 1
ATOM 730 C C . PHE A 1 88 ? 14.126 -7.196 -10.897 1.00 94.75 88 PHE A C 1
ATOM 732 O O . PHE A 1 88 ? 13.758 -7.424 -9.743 1.00 94.75 88 PHE A O 1
ATOM 739 N N . CYS A 1 89 ? 14.885 -8.061 -11.578 1.00 92.25 89 CYS A N 1
ATOM 740 C CA . CYS A 1 89 ? 15.300 -9.365 -11.053 1.00 92.25 89 CYS A CA 1
ATOM 741 C C . CYS A 1 89 ? 16.496 -9.269 -10.097 1.00 92.25 89 CYS A C 1
ATOM 743 O O . CYS A 1 89 ? 16.719 -10.184 -9.307 1.00 92.25 89 CYS A O 1
ATOM 745 N N . GLY A 1 90 ? 17.286 -8.197 -10.187 1.00 91.81 90 GLY A N 1
ATOM 746 C CA . GLY A 1 90 ? 18.456 -7.958 -9.345 1.00 91.81 90 GLY A CA 1
ATOM 747 C C . GLY A 1 90 ? 18.347 -6.672 -8.522 1.00 91.81 90 GLY A C 1
ATOM 748 O O . GLY A 1 90 ? 17.542 -5.794 -8.835 1.00 91.81 90 GLY A O 1
ATOM 749 N N . PRO A 1 91 ? 19.162 -6.520 -7.467 1.00 94.94 91 PRO A N 1
ATOM 750 C CA . PRO A 1 91 ? 19.233 -5.273 -6.722 1.00 94.94 91 PRO A CA 1
ATOM 751 C C . PRO A 1 91 ? 19.952 -4.203 -7.552 1.00 94.94 91 PRO A C 1
ATOM 753 O O . PRO A 1 91 ? 21.057 -4.421 -8.052 1.00 94.94 91 PRO A O 1
ATOM 756 N N . SER A 1 92 ? 19.346 -3.023 -7.664 1.00 95.50 92 SER A N 1
ATOM 757 C CA . SER A 1 92 ? 19.884 -1.865 -8.384 1.00 95.50 92 SER A CA 1
ATOM 758 C C . SER A 1 92 ? 19.368 -0.558 -7.775 1.00 95.50 92 SER A C 1
ATOM 760 O O . SER A 1 92 ? 18.358 -0.540 -7.062 1.00 95.50 92 SER A O 1
ATOM 762 N N . GLU A 1 93 ? 20.066 0.553 -8.029 1.00 95.75 93 GLU A N 1
ATOM 763 C CA . GLU A 1 93 ? 19.602 1.873 -7.580 1.00 95.75 93 GLU A CA 1
ATOM 764 C C . GLU A 1 93 ? 18.268 2.229 -8.247 1.00 95.75 93 GLU A C 1
ATOM 766 O O . GLU A 1 93 ? 17.363 2.734 -7.588 1.00 95.75 93 GLU A O 1
ATOM 771 N N . GLU A 1 94 ? 18.102 1.864 -9.516 1.00 96.31 94 GLU A N 1
ATOM 772 C CA . GLU A 1 94 ? 16.901 2.081 -10.313 1.00 96.31 94 GLU A CA 1
ATOM 773 C C . GLU A 1 94 ? 15.695 1.292 -9.776 1.00 96.31 94 GLU A C 1
ATOM 775 O O . GLU A 1 94 ? 14.609 1.860 -9.616 1.00 96.31 94 GLU A O 1
ATOM 780 N N . LYS A 1 95 ? 15.882 0.009 -9.421 1.00 96.06 95 LYS A N 1
ATOM 781 C CA . LYS A 1 95 ? 14.848 -0.814 -8.767 1.00 96.06 95 LYS A CA 1
ATOM 782 C C . LYS A 1 95 ? 14.451 -0.221 -7.417 1.00 96.06 95 LYS A C 1
ATOM 784 O O . LYS A 1 95 ? 13.267 -0.160 -7.077 1.00 96.06 95 LYS A O 1
ATOM 789 N N . TRP A 1 96 ? 15.427 0.248 -6.640 1.00 96.94 96 TRP A N 1
ATOM 790 C CA . TRP A 1 96 ? 15.135 0.892 -5.364 1.00 96.94 96 TRP A CA 1
ATOM 791 C C . TRP A 1 96 ? 14.384 2.218 -5.548 1.00 96.94 96 TRP A C 1
ATOM 793 O O . TRP A 1 96 ? 13.420 2.481 -4.831 1.00 96.94 96 TRP A O 1
ATOM 803 N N . ASP A 1 97 ? 14.756 3.027 -6.536 1.00 96.81 97 ASP A N 1
ATOM 804 C CA . ASP A 1 97 ? 14.058 4.262 -6.899 1.00 96.81 97 ASP A CA 1
ATOM 805 C C . ASP A 1 97 ? 12.608 4.024 -7.333 1.00 96.81 97 ASP A C 1
ATOM 807 O O . ASP A 1 97 ? 11.717 4.806 -6.975 1.00 96.81 97 ASP A O 1
ATOM 811 N N . PHE A 1 98 ? 12.349 2.937 -8.064 1.00 97.19 98 PHE A N 1
ATOM 812 C CA . PHE A 1 98 ? 10.991 2.479 -8.351 1.00 97.19 98 PHE A CA 1
ATOM 813 C C . PHE A 1 98 ? 10.232 2.192 -7.048 1.00 97.19 98 PHE A C 1
ATOM 815 O O . PHE A 1 98 ? 9.156 2.752 -6.827 1.00 97.19 98 PHE A O 1
ATOM 822 N N . GLY A 1 99 ? 10.825 1.401 -6.145 1.00 97.00 99 GLY A N 1
ATOM 823 C CA . GLY A 1 99 ? 10.244 1.088 -4.838 1.00 97.00 99 GLY A CA 1
ATOM 824 C C . GLY A 1 99 ? 9.927 2.338 -4.010 1.00 97.00 99 GLY A C 1
ATOM 825 O O . GLY A 1 99 ? 8.823 2.467 -3.491 1.00 97.00 99 GLY A O 1
ATOM 826 N N . GLN A 1 100 ? 10.840 3.310 -3.939 1.00 97.88 100 GLN A N 1
ATOM 827 C CA . GLN A 1 100 ? 10.615 4.579 -3.228 1.00 97.88 100 GLN A CA 1
ATOM 828 C C . GLN A 1 100 ? 9.463 5.398 -3.824 1.00 97.88 100 GLN A C 1
ATOM 830 O O . GLN A 1 100 ? 8.695 6.035 -3.095 1.00 97.88 100 GLN A O 1
ATOM 835 N N . THR A 1 101 ? 9.325 5.375 -5.149 1.00 97.94 101 THR A N 1
ATOM 836 C CA . THR A 1 101 ? 8.242 6.077 -5.847 1.00 97.94 101 THR A CA 1
ATOM 837 C C . THR A 1 101 ? 6.902 5.414 -5.554 1.00 97.94 101 THR A C 1
ATOM 839 O O . THR A 1 101 ? 5.943 6.106 -5.214 1.00 97.94 101 THR A O 1
ATOM 842 N N . LEU A 1 102 ? 6.859 4.078 -5.573 1.00 98.12 102 LEU A N 1
ATOM 843 C CA . LEU A 1 102 ? 5.695 3.308 -5.144 1.00 98.12 102 LEU A CA 1
ATOM 844 C C . LEU A 1 102 ? 5.301 3.646 -3.696 1.00 98.12 102 LEU A C 1
ATOM 846 O O . LEU A 1 102 ? 4.140 3.964 -3.446 1.00 98.12 102 LEU A O 1
ATOM 850 N N . LEU A 1 103 ? 6.257 3.660 -2.758 1.00 98.44 103 LEU A N 1
ATOM 851 C CA . LEU A 1 103 ? 5.999 4.043 -1.363 1.00 98.44 103 LEU A CA 1
ATOM 852 C C . LEU A 1 103 ? 5.406 5.452 -1.255 1.00 98.44 103 LEU A C 1
ATOM 854 O O . LEU A 1 103 ? 4.422 5.649 -0.553 1.00 98.44 103 LEU A O 1
ATOM 858 N N . SER A 1 104 ? 5.939 6.418 -2.000 1.00 98.06 104 SER A N 1
ATOM 859 C CA . SER A 1 104 ? 5.418 7.793 -2.015 1.00 98.06 104 SER A CA 1
ATOM 860 C C . SER A 1 104 ? 3.972 7.870 -2.506 1.00 98.06 104 SER A C 1
ATOM 862 O O . SER A 1 104 ? 3.163 8.632 -1.974 1.00 98.06 104 SER A O 1
ATOM 864 N N . VAL A 1 105 ? 3.623 7.059 -3.505 1.00 98.19 105 VAL A N 1
ATOM 865 C CA . VAL A 1 105 ? 2.255 6.983 -4.024 1.00 98.19 105 VAL A CA 1
ATOM 866 C C . VAL A 1 105 ? 1.313 6.335 -3.011 1.00 98.19 105 VAL A C 1
ATOM 868 O O . VAL A 1 105 ? 0.201 6.831 -2.823 1.00 98.19 105 VAL A O 1
ATOM 871 N N . LEU A 1 106 ? 1.740 5.264 -2.339 1.00 98.38 106 LEU A N 1
ATOM 872 C CA . LEU A 1 106 ? 0.955 4.624 -1.281 1.00 98.38 106 LEU A CA 1
ATOM 873 C C . LEU A 1 106 ? 0.744 5.570 -0.096 1.00 98.38 106 LEU A C 1
ATOM 875 O O . LEU A 1 106 ? -0.395 5.743 0.324 1.00 98.38 106 LEU A O 1
ATOM 879 N N . ASP A 1 107 ? 1.800 6.235 0.381 1.00 98.25 107 ASP A N 1
ATOM 880 C CA . ASP A 1 107 ? 1.744 7.200 1.487 1.00 98.25 107 ASP A CA 1
ATOM 881 C C . ASP A 1 107 ? 0.691 8.279 1.236 1.00 98.25 107 ASP A C 1
ATOM 883 O O . ASP A 1 107 ? -0.209 8.486 2.052 1.00 98.25 107 ASP A O 1
ATOM 887 N N . LYS A 1 108 ? 0.749 8.904 0.051 1.00 97.31 108 LYS A N 1
ATOM 888 C CA . LYS A 1 108 ? -0.242 9.889 -0.383 1.00 97.31 108 LYS A CA 1
ATOM 889 C C . LYS A 1 108 ? -1.661 9.326 -0.269 1.00 97.31 108 LYS A C 1
ATOM 891 O O . LYS A 1 108 ? -2.518 9.940 0.359 1.00 97.31 108 LYS A O 1
ATOM 896 N N . ASN A 1 109 ? -1.909 8.156 -0.856 1.00 98.12 109 ASN A N 1
ATOM 897 C CA . ASN A 1 109 ? -3.250 7.574 -0.906 1.00 98.12 109 ASN A CA 1
ATOM 898 C C . ASN A 1 109 ? -3.756 7.132 0.478 1.00 98.12 109 ASN A C 1
ATOM 900 O O . ASN A 1 109 ? -4.927 7.329 0.786 1.00 98.12 109 ASN A O 1
ATOM 904 N N . ILE A 1 110 ? -2.889 6.601 1.346 1.00 97.88 110 ILE A N 1
ATOM 905 C CA . ILE A 1 110 ? -3.217 6.231 2.735 1.00 97.88 110 ILE A CA 1
ATOM 906 C C . ILE A 1 110 ? -3.590 7.473 3.556 1.00 97.88 110 ILE A C 1
ATOM 908 O O . ILE A 1 110 ? -4.564 7.462 4.326 1.00 97.88 110 ILE A O 1
ATOM 912 N N . LYS A 1 111 ? -2.834 8.562 3.381 1.00 96.56 111 LYS A N 1
ATOM 913 C CA . LYS A 1 111 ? -3.097 9.856 4.020 1.00 96.56 111 LYS A CA 1
ATOM 914 C C . LYS A 1 111 ? -4.340 10.539 3.461 1.00 96.56 111 LYS A C 1
ATOM 916 O O . LYS A 1 111 ? -4.967 11.311 4.173 1.00 96.56 111 LYS A O 1
ATOM 921 N N . GLU A 1 112 ? -4.776 10.244 2.246 1.00 96.75 112 GLU A N 1
ATOM 922 C CA . GLU A 1 112 ? -6.028 10.788 1.704 1.00 96.75 112 GLU A CA 1
ATOM 923 C C . GLU A 1 112 ? -7.284 10.075 2.233 1.00 96.75 112 GLU A C 1
ATOM 925 O O . GLU A 1 112 ? -8.373 10.644 2.164 1.00 96.75 112 GLU A O 1
ATOM 930 N N . ILE A 1 113 ? -7.155 8.890 2.848 1.00 97.19 113 ILE A N 1
ATOM 931 C CA . ILE A 1 113 ? -8.303 8.186 3.442 1.00 97.19 113 ILE A CA 1
ATOM 932 C C . ILE A 1 113 ? -8.962 9.079 4.525 1.00 97.19 113 ILE A C 1
ATOM 934 O O . ILE A 1 113 ? -8.263 9.641 5.382 1.00 97.19 113 ILE A O 1
ATOM 938 N N . PRO A 1 114 ? -10.294 9.253 4.509 1.00 96.31 114 PRO A N 1
ATOM 939 C CA . PRO A 1 114 ? -11.004 10.035 5.519 1.00 96.31 114 PRO A CA 1
ATOM 940 C C . PRO A 1 114 ? -10.966 9.347 6.887 1.00 96.31 114 PRO A C 1
ATOM 942 O O . PRO A 1 114 ? -11.124 8.128 6.981 1.00 96.31 114 PRO A O 1
ATOM 945 N N . ASP A 1 115 ? -10.787 10.125 7.956 1.00 96.62 115 ASP A N 1
ATOM 946 C CA . ASP A 1 115 ? -10.698 9.569 9.312 1.00 96.62 115 ASP A CA 1
ATOM 947 C C . ASP A 1 115 ? -12.041 8.964 9.768 1.00 96.62 115 ASP A C 1
ATOM 949 O O . ASP A 1 115 ? -12.088 8.025 10.562 1.00 96.62 115 ASP A O 1
ATOM 953 N N . GLU A 1 116 ? -13.145 9.439 9.185 1.00 97.38 116 GLU A N 1
ATOM 954 C CA . GLU A 1 116 ? -14.498 8.910 9.350 1.00 97.38 116 GLU A CA 1
ATOM 955 C C . GLU A 1 116 ? -14.606 7.421 8.999 1.00 97.38 116 GLU A C 1
ATOM 957 O O . GLU A 1 116 ? -15.432 6.721 9.590 1.00 97.38 116 GLU A O 1
ATOM 962 N N . LEU A 1 117 ? -13.773 6.924 8.074 1.00 97.44 117 LEU A N 1
ATOM 963 C CA . LEU A 1 117 ? -13.742 5.504 7.727 1.00 97.44 117 LEU A CA 1
ATOM 964 C C . LEU A 1 117 ? -13.306 4.653 8.925 1.00 97.44 117 LEU A C 1
ATOM 966 O O . LEU A 1 117 ? -13.934 3.636 9.198 1.00 97.44 117 LEU A O 1
ATOM 970 N N . PHE A 1 118 ? -12.278 5.077 9.664 1.00 96.88 118 PHE A N 1
ATOM 971 C CA . PHE A 1 118 ? -11.785 4.347 10.837 1.00 96.88 118 PHE A CA 1
ATOM 972 C C . PHE A 1 118 ? -12.767 4.452 12.001 1.00 96.88 118 PHE A C 1
ATOM 974 O O . PHE A 1 118 ? -13.135 3.441 12.602 1.00 96.88 118 PHE A O 1
ATOM 981 N N . HIS A 1 119 ? -13.285 5.660 12.252 1.00 96.62 119 HIS A N 1
ATOM 982 C CA . HIS A 1 119 ? -14.234 5.897 13.340 1.00 96.62 119 HIS A CA 1
ATOM 983 C C . HIS A 1 119 ? -15.520 5.074 13.195 1.00 96.62 119 HIS A C 1
ATOM 985 O O . HIS A 1 119 ? -16.081 4.630 14.199 1.00 96.62 119 HIS A O 1
ATOM 991 N N . LYS A 1 120 ? -15.973 4.818 11.958 1.00 97.19 120 LYS A N 1
ATOM 992 C CA . LYS A 1 120 ? -17.126 3.949 11.672 1.00 97.19 120 LYS A CA 1
ATOM 993 C C . LYS A 1 120 ? -16.975 2.542 12.268 1.00 97.19 120 LYS A C 1
ATOM 995 O O . LYS A 1 120 ? -17.986 1.935 12.618 1.00 97.19 120 LYS A O 1
ATOM 1000 N N . TYR A 1 121 ? -15.745 2.052 12.409 1.00 96.56 121 TYR A N 1
ATOM 1001 C CA . TYR A 1 121 ? -15.421 0.719 12.925 1.00 96.56 121 TYR A CA 1
ATOM 1002 C C . TYR A 1 121 ? -14.716 0.765 14.286 1.00 96.56 121 TYR A C 1
ATOM 1004 O O . TYR A 1 121 ? -14.003 -0.166 14.635 1.00 96.56 121 TYR A O 1
ATOM 1012 N N . ASN A 1 122 ? -14.936 1.831 15.067 1.00 95.06 122 ASN A N 1
ATOM 1013 C CA . ASN A 1 122 ? -14.393 1.997 16.421 1.00 95.06 122 ASN A CA 1
ATOM 1014 C C . ASN A 1 122 ? -12.851 2.038 16.498 1.00 95.06 122 ASN A C 1
ATOM 1016 O O . ASN A 1 122 ? -12.274 1.798 17.557 1.00 95.06 122 ASN A O 1
ATOM 1020 N N . PHE A 1 123 ? -12.198 2.411 15.397 1.00 96.44 123 PHE A N 1
ATOM 1021 C CA . PHE A 1 123 ? -10.766 2.678 15.347 1.00 96.44 123 PHE A CA 1
ATOM 1022 C C . PHE A 1 123 ? -10.497 4.174 15.267 1.00 96.44 123 PHE A C 1
ATOM 1024 O O . PHE A 1 123 ? -11.224 4.920 14.606 1.00 96.44 123 PHE A O 1
ATOM 1031 N N . LYS A 1 124 ? -9.401 4.614 15.876 1.00 95.38 124 LYS A N 1
ATOM 1032 C CA . LYS A 1 124 ? -8.715 5.831 15.450 1.00 95.38 124 LYS A CA 1
ATOM 1033 C C . LYS A 1 124 ? -7.677 5.477 14.393 1.00 95.38 124 LYS A C 1
ATOM 1035 O O . LYS A 1 124 ? -7.246 4.330 14.291 1.00 95.38 124 LYS A O 1
ATOM 1040 N N . ARG A 1 125 ? -7.227 6.464 13.618 1.00 94.69 125 ARG A N 1
ATOM 1041 C CA . ARG A 1 125 ? -6.192 6.237 12.601 1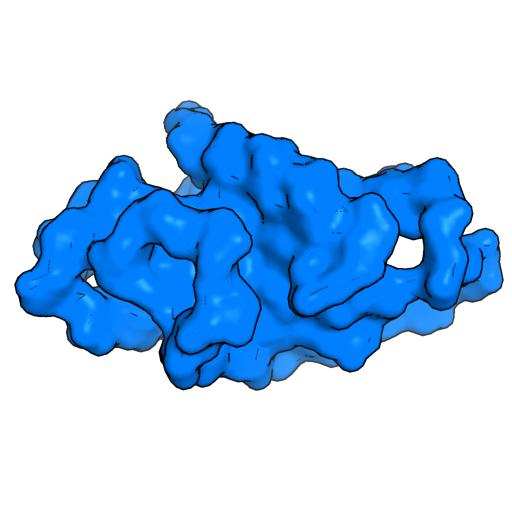.00 94.69 125 ARG A CA 1
ATOM 1042 C C . ARG A 1 125 ? -4.914 5.655 13.211 1.00 94.69 125 ARG A C 1
ATOM 1044 O O . ARG A 1 125 ? -4.346 4.742 12.632 1.00 94.69 125 ARG A O 1
ATOM 1051 N N . GLU A 1 126 ? -4.498 6.131 14.384 1.00 94.19 126 GLU A N 1
ATOM 1052 C CA . GLU A 1 126 ? -3.307 5.646 15.098 1.00 94.19 126 GLU A CA 1
ATOM 1053 C C . GLU A 1 126 ? -3.416 4.202 15.631 1.00 94.19 126 GLU A C 1
ATOM 1055 O O . GLU A 1 126 ? -2.410 3.585 16.013 1.00 94.19 126 GLU A O 1
ATOM 1060 N N . ASP A 1 127 ? -4.624 3.638 15.662 1.00 95.69 127 ASP A N 1
ATOM 1061 C CA . ASP A 1 127 ? -4.838 2.233 16.012 1.00 95.69 127 ASP A CA 1
ATOM 1062 C C . ASP A 1 127 ? -4.499 1.306 14.832 1.00 95.69 127 ASP A C 1
ATOM 1064 O O . ASP A 1 127 ? -4.228 0.119 15.045 1.00 95.69 127 ASP A O 1
ATOM 1068 N N . ILE A 1 128 ? -4.436 1.865 13.616 1.00 96.81 128 ILE A N 1
ATOM 1069 C CA . ILE A 1 128 ? -4.065 1.171 12.386 1.00 96.81 128 ILE A CA 1
ATOM 1070 C C . ILE A 1 128 ? -2.598 1.440 12.054 1.00 96.81 128 ILE A C 1
ATOM 1072 O O . ILE A 1 128 ? -2.179 2.587 11.924 1.00 96.81 128 ILE A O 1
ATOM 1076 N N . LEU A 1 129 ? -1.818 0.373 11.900 1.00 97.69 129 LEU A N 1
ATOM 1077 C CA . LEU A 1 129 ? -0.421 0.440 11.485 1.00 97.69 129 LEU A CA 1
ATOM 1078 C C . LEU A 1 129 ? -0.307 0.061 10.007 1.00 97.69 129 LEU A C 1
ATOM 1080 O O . LEU A 1 129 ? -0.529 -1.090 9.642 1.00 97.69 129 LEU A O 1
ATOM 1084 N N . PHE A 1 130 ? 0.055 1.011 9.152 1.00 98.25 130 PHE A N 1
ATOM 1085 C CA . PHE A 1 130 ? 0.281 0.753 7.731 1.00 98.25 130 PHE A CA 1
ATOM 1086 C C . PHE A 1 130 ? 1.755 0.478 7.438 1.00 98.25 130 PHE A C 1
ATOM 1088 O O . PHE A 1 130 ? 2.630 1.146 7.976 1.00 98.25 130 PHE A O 1
ATOM 1095 N N . PHE A 1 131 ? 2.052 -0.450 6.537 1.00 98.56 131 PHE A N 1
ATOM 1096 C CA . PHE A 1 131 ? 3.413 -0.642 6.029 1.00 98.56 131 PHE A CA 1
ATOM 1097 C C . PHE A 1 131 ? 3.384 -1.235 4.623 1.00 98.56 131 PHE A C 1
ATOM 1099 O O . PHE A 1 131 ? 2.352 -1.688 4.138 1.00 98.56 131 PHE A O 1
ATOM 1106 N N . ALA A 1 132 ? 4.530 -1.252 3.963 1.00 98.38 132 ALA A N 1
ATOM 1107 C CA . ALA A 1 132 ? 4.759 -1.960 2.720 1.00 98.38 132 ALA A CA 1
ATOM 1108 C C . ALA A 1 132 ? 6.057 -2.760 2.811 1.00 98.38 132 ALA A C 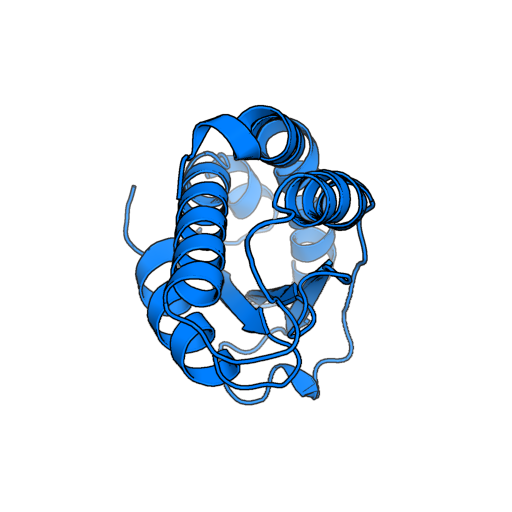1
ATOM 1110 O O . ALA A 1 132 ? 7.026 -2.336 3.439 1.00 98.38 132 ALA A O 1
ATOM 1111 N N . SER A 1 133 ? 6.093 -3.919 2.172 1.00 97.88 133 SER A N 1
ATOM 1112 C CA . SER A 1 133 ? 7.311 -4.717 2.079 1.00 97.88 133 SER A CA 1
ATOM 1113 C C . SER A 1 133 ? 7.284 -5.595 0.833 1.00 97.88 133 SER A C 1
ATOM 1115 O O . SER A 1 133 ? 6.278 -5.677 0.127 1.00 97.88 133 SER A O 1
ATOM 1117 N N . MET A 1 134 ? 8.404 -6.252 0.568 1.00 95.88 134 MET A N 1
ATOM 1118 C CA . MET A 1 134 ? 8.470 -7.323 -0.416 1.00 95.88 134 MET A CA 1
ATOM 1119 C C . MET A 1 134 ? 8.243 -8.657 0.295 1.00 95.88 134 MET A C 1
ATOM 1121 O O . MET A 1 134 ? 8.688 -8.825 1.423 1.00 95.88 134 MET A O 1
ATOM 1125 N N . SER A 1 135 ? 7.597 -9.631 -0.340 1.00 91.38 135 SER A N 1
ATOM 1126 C CA . SER A 1 135 ? 7.410 -10.974 0.232 1.00 91.38 135 SER A CA 1
ATOM 1127 C C . SER A 1 135 ? 8.734 -11.689 0.525 1.00 91.38 135 SER A C 1
ATOM 1129 O O . SER A 1 135 ? 8.793 -12.613 1.331 1.00 91.38 135 SER A O 1
ATOM 1131 N N . ASN A 1 136 ? 9.783 -11.299 -0.192 1.00 87.19 136 ASN A N 1
ATOM 1132 C CA . ASN A 1 136 ? 11.148 -11.791 -0.120 1.00 87.19 136 ASN A CA 1
ATOM 1133 C C . ASN A 1 136 ? 12.068 -10.786 -0.838 1.00 87.19 136 ASN A C 1
ATOM 1135 O O . ASN A 1 136 ? 11.600 -9.784 -1.369 1.00 87.19 136 ASN A O 1
ATOM 1139 N N . GLY A 1 137 ? 13.369 -11.064 -0.881 1.00 83.88 137 GLY A N 1
ATOM 1140 C CA . GLY A 1 137 ? 14.297 -10.319 -1.731 1.00 83.88 137 GLY A CA 1
ATOM 1141 C C . GLY A 1 137 ? 15.027 -9.172 -1.040 1.00 83.88 137 GLY A C 1
ATOM 1142 O O . GLY A 1 137 ? 14.955 -8.976 0.178 1.00 83.88 137 GLY A O 1
ATOM 1143 N N . ASP A 1 138 ? 15.790 -8.442 -1.846 1.00 83.06 138 ASP A N 1
ATOM 1144 C CA . ASP A 1 138 ? 16.913 -7.622 -1.381 1.00 83.06 138 ASP A CA 1
ATOM 1145 C C . ASP A 1 138 ? 16.482 -6.386 -0.586 1.00 83.06 138 ASP A C 1
ATOM 1147 O O . ASP A 1 138 ? 17.223 -5.894 0.271 1.00 83.06 138 ASP A O 1
ATOM 1151 N N . TYR A 1 139 ? 15.269 -5.885 -0.837 1.00 94.31 139 TYR A N 1
ATOM 1152 C CA . TYR A 1 139 ? 14.762 -4.666 -0.210 1.00 94.31 139 TYR A CA 1
ATOM 1153 C C . TYR A 1 139 ? 13.638 -4.895 0.800 1.00 94.31 139 TYR A C 1
ATOM 1155 O O . TYR A 1 139 ? 13.133 -3.909 1.330 1.00 94.31 139 TYR A O 1
ATOM 1163 N N . MET A 1 140 ? 13.292 -6.143 1.140 1.00 95.19 140 MET A N 1
ATOM 1164 C CA . MET A 1 140 ? 12.210 -6.471 2.084 1.00 95.19 140 MET A CA 1
ATOM 1165 C C . MET A 1 140 ? 12.289 -5.649 3.383 1.00 95.19 140 MET A C 1
ATOM 1167 O O . MET A 1 140 ? 11.398 -4.852 3.684 1.00 95.19 140 MET A O 1
ATOM 1171 N N . ASN A 1 141 ? 13.396 -5.775 4.124 1.00 94.88 141 ASN A N 1
ATOM 1172 C CA . ASN A 1 141 ? 13.575 -5.077 5.403 1.00 94.88 141 ASN A CA 1
ATOM 1173 C C . ASN A 1 141 ? 13.668 -3.557 5.227 1.00 94.88 141 ASN A C 1
ATOM 1175 O O . ASN A 1 141 ? 13.142 -2.797 6.035 1.00 94.88 141 ASN A O 1
ATOM 1179 N N . LYS A 1 142 ? 14.323 -3.098 4.155 1.00 97.06 142 LYS A N 1
ATOM 1180 C CA . LYS A 1 142 ? 14.496 -1.666 3.879 1.00 97.06 142 LYS A CA 1
ATOM 1181 C C . LYS A 1 142 ? 13.152 -0.996 3.574 1.00 97.06 142 LYS A C 1
ATOM 1183 O O . LYS A 1 142 ? 12.875 0.081 4.093 1.00 97.06 142 LYS A O 1
ATOM 1188 N N . MET A 1 143 ? 12.322 -1.643 2.759 1.00 97.75 143 MET A N 1
ATOM 1189 C CA . MET A 1 143 ? 10.977 -1.192 2.412 1.00 97.75 143 MET A CA 1
ATOM 1190 C C . MET A 1 143 ? 10.056 -1.217 3.636 1.00 97.75 143 MET A C 1
ATOM 1192 O O . MET A 1 143 ? 9.359 -0.230 3.871 1.00 97.75 143 MET A O 1
ATOM 1196 N N . LEU A 1 144 ? 10.138 -2.273 4.459 1.00 97.81 144 LEU A N 1
ATOM 1197 C CA . LEU A 1 144 ? 9.406 -2.392 5.725 1.00 97.81 144 LEU A CA 1
ATOM 1198 C C . LEU A 1 144 ? 9.698 -1.202 6.648 1.00 97.81 144 LEU A C 1
ATOM 1200 O O . LEU A 1 144 ? 8.795 -0.440 6.977 1.00 97.81 144 LEU A O 1
ATOM 1204 N N . SER A 1 145 ? 10.967 -0.994 7.010 1.00 96.81 145 SER A N 1
ATOM 1205 C CA . SER A 1 145 ? 11.345 0.044 7.976 1.00 96.81 145 SER A CA 1
ATOM 1206 C C . SER A 1 145 ? 11.050 1.463 7.484 1.00 96.81 145 SER A C 1
ATOM 1208 O O . SER A 1 145 ? 10.690 2.329 8.277 1.00 96.81 145 SER A O 1
ATOM 1210 N N . ILE A 1 146 ? 11.203 1.732 6.182 1.00 97.62 146 ILE A N 1
ATOM 1211 C CA . ILE A 1 146 ? 10.911 3.062 5.627 1.00 97.62 146 ILE A CA 1
ATOM 1212 C C . ILE A 1 146 ? 9.404 3.316 5.591 1.00 97.62 146 ILE A C 1
ATOM 1214 O O . ILE A 1 146 ? 8.959 4.391 5.990 1.00 97.62 146 ILE A O 1
ATOM 1218 N N . SER A 1 147 ? 8.622 2.345 5.124 1.00 98.25 147 SER A N 1
ATOM 1219 C CA . SER A 1 147 ? 7.173 2.499 4.976 1.00 98.25 147 SER A CA 1
ATOM 1220 C C . SER A 1 147 ? 6.445 2.586 6.317 1.00 98.25 147 SER A C 1
ATOM 1222 O O . SER A 1 147 ? 5.538 3.404 6.443 1.00 98.25 147 SER A O 1
ATOM 1224 N N . GLU A 1 148 ? 6.881 1.826 7.330 1.00 97.69 148 GLU A N 1
ATOM 1225 C CA . GLU A 1 148 ? 6.353 1.901 8.698 1.00 97.69 148 GLU A CA 1
ATOM 1226 C C . GLU A 1 148 ? 6.428 3.338 9.230 1.00 97.69 148 GLU A C 1
ATOM 1228 O O . GLU A 1 148 ? 5.460 3.869 9.771 1.00 97.69 148 GLU A O 1
ATOM 1233 N N . VAL A 1 149 ? 7.559 4.015 9.040 1.00 96.81 149 VAL A N 1
ATOM 1234 C CA . VAL A 1 149 ? 7.689 5.413 9.462 1.00 96.81 149 VAL A CA 1
ATOM 1235 C C . VAL A 1 149 ? 6.874 6.323 8.547 1.00 96.81 149 VAL A C 1
ATOM 1237 O O . VAL A 1 149 ? 6.125 7.174 9.022 1.00 96.81 149 VAL A O 1
ATOM 1240 N N . MET A 1 150 ? 7.002 6.152 7.231 1.00 97.19 150 MET A N 1
ATOM 1241 C CA . MET A 1 150 ? 6.409 7.048 6.241 1.00 97.19 150 MET A CA 1
ATOM 1242 C C . MET A 1 150 ? 4.882 7.122 6.367 1.00 97.19 150 MET A C 1
ATOM 1244 O O . MET A 1 150 ? 4.341 8.218 6.523 1.00 97.19 150 MET A O 1
ATOM 1248 N N . PHE A 1 151 ? 4.208 5.970 6.379 1.00 97.81 151 PHE A N 1
ATOM 1249 C CA . PHE A 1 151 ? 2.748 5.877 6.275 1.00 97.81 151 PHE A CA 1
ATOM 1250 C C . PHE A 1 151 ? 2.015 6.273 7.557 1.00 97.81 151 PHE A C 1
ATOM 1252 O O . PHE A 1 151 ? 0.840 6.634 7.508 1.00 97.81 151 PHE A O 1
ATOM 1259 N N . ASN A 1 152 ? 2.698 6.208 8.702 1.00 96.25 152 ASN A N 1
ATOM 1260 C CA . ASN A 1 152 ? 2.094 6.428 10.019 1.00 96.25 152 ASN A CA 1
ATOM 1261 C C . ASN A 1 152 ? 2.491 7.772 10.644 1.00 96.25 152 ASN A C 1
ATOM 1263 O O . ASN A 1 152 ? 2.158 8.049 11.797 1.00 96.25 152 ASN A O 1
ATOM 1267 N N . THR A 1 153 ? 3.182 8.629 9.891 1.00 91.38 153 THR A N 1
ATOM 1268 C CA . THR A 1 153 ? 3.341 10.038 10.262 1.00 91.38 153 THR A CA 1
ATOM 1269 C C . THR A 1 153 ? 2.041 10.800 10.023 1.00 91.38 153 THR A C 1
ATOM 1271 O O . THR A 1 153 ? 1.302 10.520 9.077 1.00 91.38 153 THR A O 1
ATOM 1274 N N . SER A 1 154 ? 1.753 11.772 10.892 1.00 75.94 154 SER A N 1
ATOM 1275 C CA . SER A 1 154 ? 0.586 12.645 10.753 1.00 75.94 154 SER A CA 1
ATOM 1276 C C . SER A 1 154 ? 0.540 13.306 9.370 1.00 75.94 154 SER A C 1
ATOM 1278 O O . SER A 1 154 ? 1.589 13.601 8.792 1.00 75.94 154 SER A O 1
ATOM 1280 N N . LYS A 1 155 ? -0.681 13.523 8.861 1.00 65.12 155 LYS A N 1
ATOM 1281 C CA . LYS A 1 155 ? -0.928 14.269 7.618 1.00 65.12 155 LYS A CA 1
ATOM 1282 C C . LYS A 1 155 ? -0.332 15.676 7.670 1.00 65.12 155 LYS A C 1
ATOM 1284 O O . LYS A 1 155 ? -0.363 16.284 8.765 1.00 65.12 155 LYS A O 1
#

Organism: Listeria welshimeri (NCBI:txid1643)

Secondary structure (DSSP, 8-state):
--GGGGHHHHHHHHHHHHHHHHHHHHHTTTSS-EEEEEEE-TTSS-EEEEEESSS--TTGGG--EEE--HHHHHHHHHHHTT-TT--SSS--HHHHHHHHHHHHHHHHHHHHS-HHHHHTTT--GGGEEEEEEESSSTTHHHHHHHHHHHHTS--

Sequence (155 aa):
MDITKFEKFSQQCSEYLPKEIEKILNDAKDEKTCAIGFITTDDFYGFYLAWDYSKDIYEFFEWKNGLSPAFLYQPLVDIVESCDEIDFCGPSEEKWDFGQTLLSVLDKNIKEIPDELFHKYNFKREDILFFASMSNGDYMNKMLSISEVMFNTSK

Foldseek 3Di:
DDLVLCPQLLVLLLVCVLVVVLVVLQVCLVAQAKEKEFEAALLRQATWIFMDSDPPCPVRLPGDDIDGDPSSHPSSVVSSVVCPVDDSVDDDPVVVVSLVSVLVSNLVSLLSRDQVSQVVSVHGPLRYQYAYAYSDDDCRVVRGVVSRVRNNDHD

pLDDT: mean 95.26, std 4.19, range [65.12, 98.56]

Radius of gyration: 14.87 Å; chains: 1; bounding box: 37×30×40 Å